Protein AF-A0A5W1Z7D3-F1 (afdb_monomer)

Secondary structure (DSSP, 8-state):
-HHHHHHHHTT-TT-EEEEE-TTT--EEEEEETTTTEEGGGHHHHHHTTS-SSTTHHHH-HHHHHHHHHHHHHHHHHHH-S-HHHHHHHHH-S-GGGHHHHHHHHHHHHHHHHHHHTT-

Organism: Salmonella newport (NCBI:txid108619)

Sequence (119 aa):
MKSMAIGESNLDPHATNDNRDKKTGKIKSTDYGLMMINSTHIPRLVSMGVIRDKNDLLNKPCLNVQIGTWILAKHFQVCGVSWNCLGSYNAGFRADRHETRERYANRIWKIYQQQQGAQ

InterPro domains:
  IPR008258 Transglycosylase SLT domain 1 [PF01464] (4-110)
  IPR023346 Lysozyme-like domain superfamily [SSF53955] (2-114)

pLDDT: mean 96.39, std 6.97, range [43.28, 98.75]

Mean predicted aligned error: 2.86 Å

Foldseek 3Di:
DQLQLCVQAVQQQADKDFDADPPPRDGPWMFGGSNRRIPVCFVVCCVVVLDVGRVCSSVVRVSVVVVLVVVLVVLCVVVNDDQLSCLCSPVNDDPVCSVSSNVSSVSSVVSVVVVVVVD

Structure (mmCIF, N/CA/C/O backbone):
data_AF-A0A5W1Z7D3-F1
#
_entry.id   AF-A0A5W1Z7D3-F1
#
loop_
_atom_site.group_PDB
_atom_site.id
_atom_site.type_symbol
_atom_site.label_atom_id
_atom_site.label_alt_id
_atom_site.label_comp_id
_atom_site.label_asym_id
_atom_site.label_entity_id
_atom_site.label_seq_id
_atom_site.pdbx_PDB_ins_code
_atom_site.Cartn_x
_atom_site.Cartn_y
_atom_site.Cartn_z
_atom_site.occupancy
_atom_site.B_iso_or_equiv
_atom_site.auth_seq_id
_atom_site.auth_comp_id
_atom_site.auth_asym_id
_atom_site.auth_atom_id
_atom_site.pdbx_PDB_model_num
ATOM 1 N N . MET A 1 1 ? -7.124 -5.083 9.789 1.00 89.81 1 MET A N 1
ATOM 2 C CA . MET A 1 1 ? -7.322 -4.013 8.780 1.00 89.81 1 MET A CA 1
ATOM 3 C C . MET A 1 1 ? -7.401 -2.611 9.377 1.00 89.81 1 MET A C 1
ATOM 5 O O . MET A 1 1 ? -6.656 -1.767 8.907 1.00 89.81 1 MET A O 1
ATOM 9 N N . LYS A 1 2 ? -8.219 -2.333 10.410 1.00 95.56 2 LYS A N 1
ATOM 10 C CA . LYS A 1 2 ? -8.322 -0.980 11.008 1.00 95.56 2 LYS A CA 1
ATOM 11 C C . LYS A 1 2 ? -6.968 -0.374 11.421 1.00 95.56 2 LYS A C 1
ATOM 13 O O . LYS A 1 2 ? -6.704 0.780 11.117 1.00 95.56 2 LYS A O 1
ATOM 18 N N . SER A 1 3 ? -6.097 -1.148 12.070 1.00 96.88 3 SER A N 1
ATOM 19 C CA . SER A 1 3 ? -4.736 -0.716 12.432 1.00 96.88 3 SER A CA 1
ATOM 20 C C . SER A 1 3 ? -3.863 -0.365 11.222 1.00 96.88 3 SER A C 1
ATOM 22 O O . SER A 1 3 ? -3.113 0.604 11.278 1.00 96.88 3 SER A O 1
ATOM 24 N N . MET A 1 4 ? -3.992 -1.102 10.114 1.00 97.62 4 MET A N 1
ATOM 25 C CA . MET A 1 4 ? -3.317 -0.767 8.857 1.00 97.62 4 MET A CA 1
ATOM 26 C C . MET A 1 4 ? -3.853 0.535 8.275 1.00 97.62 4 MET A C 1
ATOM 28 O O . MET A 1 4 ? -3.057 1.405 7.971 1.00 97.62 4 MET A O 1
ATOM 32 N N . ALA A 1 5 ? -5.174 0.720 8.206 1.00 97.88 5 ALA A N 1
ATOM 33 C CA . ALA A 1 5 ? -5.760 1.963 7.701 1.00 97.88 5 ALA A CA 1
ATOM 34 C C . ALA A 1 5 ? -5.344 3.192 8.539 1.00 97.88 5 ALA A C 1
ATOM 36 O O . ALA A 1 5 ? -5.034 4.239 7.980 1.00 97.88 5 ALA A O 1
ATOM 37 N N . ILE A 1 6 ? -5.235 3.060 9.871 1.00 97.81 6 ILE A N 1
ATOM 38 C CA . ILE A 1 6 ? -4.617 4.108 10.706 1.00 97.81 6 ILE A CA 1
ATOM 39 C C . ILE A 1 6 ? -3.150 4.328 10.313 1.00 97.81 6 ILE A C 1
ATOM 41 O O . ILE A 1 6 ? -2.723 5.464 10.148 1.00 97.81 6 ILE A O 1
ATOM 45 N N . GLY A 1 7 ? -2.369 3.258 10.157 1.00 97.25 7 GLY A N 1
ATOM 46 C CA . GLY A 1 7 ? -0.953 3.363 9.802 1.00 97.25 7 GLY A CA 1
ATOM 47 C C . GLY A 1 7 ? -0.686 3.917 8.398 1.00 97.25 7 GLY A C 1
ATOM 48 O O . GLY A 1 7 ? 0.385 4.480 8.169 1.00 97.25 7 GLY A O 1
ATOM 49 N N . GLU A 1 8 ? -1.618 3.748 7.468 1.00 97.81 8 GLU A N 1
ATOM 50 C CA . GLU A 1 8 ? -1.508 4.213 6.084 1.00 97.81 8 GLU A CA 1
ATOM 51 C C . GLU A 1 8 ? -1.975 5.663 5.919 1.00 97.81 8 GLU A C 1
ATOM 53 O O . GLU A 1 8 ? -1.271 6.465 5.315 1.00 97.81 8 GLU A O 1
ATOM 58 N N . SER A 1 9 ? -3.132 6.018 6.481 1.00 98.06 9 SER A N 1
ATOM 59 C CA . SER A 1 9 ? -3.807 7.294 6.191 1.00 98.06 9 SER A CA 1
ATOM 60 C C . SER A 1 9 ? -4.344 8.016 7.426 1.00 98.06 9 SER A C 1
ATOM 62 O O . SER A 1 9 ? -4.995 9.046 7.295 1.00 98.06 9 SER A O 1
ATOM 64 N N . ASN A 1 10 ? -4.145 7.475 8.632 1.00 97.44 10 ASN A N 1
ATOM 65 C CA . ASN A 1 10 ? -4.840 7.928 9.841 1.00 97.44 10 ASN A CA 1
ATOM 66 C C . ASN A 1 10 ? -6.380 7.938 9.687 1.00 97.44 10 ASN A C 1
ATOM 68 O O . ASN A 1 10 ? -7.065 8.779 10.260 1.00 97.44 10 ASN A O 1
ATOM 72 N N . LEU A 1 11 ? -6.918 6.979 8.919 1.00 97.56 11 LEU A N 1
ATOM 73 C CA . LEU A 1 11 ? -8.339 6.870 8.552 1.00 97.56 11 LEU A CA 1
ATOM 74 C C . LEU A 1 11 ? -8.883 8.024 7.694 1.00 97.56 11 LEU A C 1
ATOM 76 O O . LEU A 1 11 ? -10.099 8.195 7.629 1.00 97.56 11 LEU A O 1
ATOM 80 N N . ASP A 1 12 ? -8.023 8.769 7.002 1.00 98.44 12 ASP A N 1
ATOM 81 C CA . ASP A 1 12 ? -8.455 9.756 6.015 1.00 98.44 12 ASP A CA 1
ATOM 82 C C . ASP A 1 12 ? -8.782 9.074 4.666 1.00 98.44 12 ASP A C 1
ATOM 84 O O . ASP A 1 12 ? -7.881 8.570 3.983 1.00 98.44 12 ASP A O 1
ATOM 88 N N . PRO A 1 13 ? -10.061 9.033 4.237 1.00 98.00 13 PRO A N 1
ATOM 89 C CA . PRO A 1 13 ? -10.442 8.422 2.968 1.00 98.00 13 PRO A CA 1
ATOM 90 C C . PRO A 1 13 ? -9.988 9.222 1.742 1.00 98.00 13 PRO A C 1
ATOM 92 O O . PRO A 1 13 ? -9.986 8.674 0.638 1.00 98.00 13 PRO A O 1
ATOM 95 N N . HIS A 1 14 ? -9.583 10.479 1.920 1.00 98.12 14 HIS A N 1
ATOM 96 C CA . HIS A 1 14 ? -9.124 11.363 0.854 1.00 98.12 14 HIS A CA 1
ATOM 97 C C . HIS A 1 14 ? -7.599 11.528 0.825 1.00 98.12 1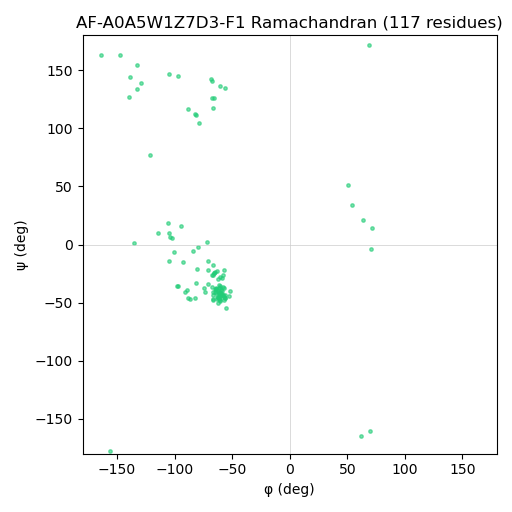4 HIS A C 1
ATOM 99 O O . HIS A 1 14 ? -7.090 12.294 0.007 1.00 98.12 14 HIS A O 1
ATOM 105 N N . ALA A 1 15 ? -6.868 10.776 1.657 1.00 98.44 15 ALA A N 1
ATOM 106 C CA . ALA A 1 15 ? -5.413 10.803 1.689 1.00 98.44 15 ALA A CA 1
ATOM 107 C C . ALA A 1 15 ? -4.810 10.481 0.314 1.00 98.44 15 ALA A C 1
ATOM 109 O O . ALA A 1 15 ? -5.203 9.523 -0.359 1.00 98.44 15 ALA A O 1
ATOM 110 N N . THR A 1 16 ? -3.813 11.266 -0.089 1.00 98.38 16 THR A N 1
ATOM 111 C CA . THR A 1 16 ? -3.024 11.009 -1.296 1.00 98.38 16 THR A CA 1
ATOM 112 C C . THR A 1 16 ? -1.550 11.272 -1.050 1.00 98.38 16 THR A C 1
ATOM 114 O O . THR A 1 16 ? -1.210 12.228 -0.354 1.00 98.38 16 THR A O 1
ATOM 117 N N . ASN A 1 17 ? -0.674 10.474 -1.658 1.00 98.06 17 ASN A N 1
ATOM 118 C CA . ASN A 1 17 ? 0.774 10.672 -1.570 1.00 98.06 17 ASN A CA 1
ATOM 119 C C . ASN A 1 17 ? 1.455 10.422 -2.919 1.00 98.06 17 ASN A C 1
ATOM 121 O O . ASN A 1 17 ? 1.303 9.351 -3.503 1.00 98.06 17 ASN A O 1
ATOM 125 N N . ASP A 1 18 ? 2.243 11.385 -3.396 1.00 98.12 18 ASP A N 1
ATOM 126 C CA . ASP A 1 18 ? 3.021 11.242 -4.626 1.00 98.12 18 ASP A CA 1
ATOM 127 C C . ASP A 1 18 ? 4.392 10.623 -4.348 1.00 98.12 18 ASP A C 1
ATOM 129 O O . ASP A 1 18 ? 5.277 11.237 -3.748 1.00 98.12 18 ASP A O 1
ATOM 133 N N . ASN A 1 19 ? 4.626 9.439 -4.901 1.00 96.12 19 ASN A N 1
ATOM 134 C CA . ASN A 1 19 ? 5.934 8.803 -4.895 1.00 96.12 19 ASN A CA 1
ATOM 135 C C . ASN A 1 19 ? 6.786 9.363 -6.033 1.00 96.12 19 ASN A C 1
ATOM 137 O O . ASN A 1 19 ? 6.513 9.119 -7.213 1.00 96.12 19 ASN A O 1
ATOM 141 N N . ARG A 1 20 ? 7.845 10.097 -5.686 1.00 97.12 20 ARG A N 1
ATOM 142 C CA . ARG A 1 20 ? 8.715 10.791 -6.645 1.00 97.12 20 ARG A CA 1
ATOM 143 C C . ARG A 1 20 ? 10.048 10.082 -6.839 1.00 97.12 20 ARG A C 1
ATOM 145 O O . ARG A 1 20 ? 10.601 9.467 -5.927 1.00 97.12 20 ARG A O 1
ATOM 152 N N . ASP A 1 21 ? 10.575 10.172 -8.051 1.00 95.69 21 ASP A N 1
ATOM 153 C CA . ASP A 1 21 ? 11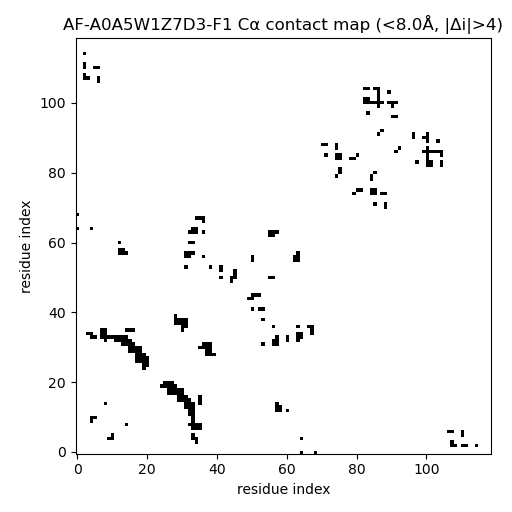.932 9.746 -8.353 1.00 95.69 21 ASP A CA 1
ATOM 154 C C . ASP A 1 21 ? 12.942 10.661 -7.648 1.00 95.69 21 ASP A C 1
ATOM 156 O O . ASP A 1 21 ? 12.905 11.878 -7.814 1.00 95.69 21 ASP A O 1
ATOM 160 N N . LYS A 1 22 ? 13.868 10.082 -6.877 1.00 92.94 22 LYS A N 1
ATOM 161 C CA . LYS A 1 22 ? 14.812 10.863 -6.060 1.00 92.94 22 LYS A CA 1
ATOM 162 C C . LYS A 1 22 ? 15.793 11.703 -6.882 1.00 92.94 22 LYS A C 1
ATOM 164 O O . LYS A 1 22 ? 16.322 12.670 -6.353 1.00 92.94 22 LYS A O 1
ATOM 169 N N . LYS A 1 23 ? 16.075 11.320 -8.133 1.00 95.00 23 LYS A N 1
ATOM 170 C CA . LYS A 1 23 ? 17.049 12.018 -8.985 1.00 95.00 23 LYS A CA 1
ATOM 171 C C . LYS A 1 23 ? 16.388 13.113 -9.811 1.00 95.00 23 LYS A C 1
ATOM 173 O O . LYS A 1 23 ? 16.959 14.179 -9.985 1.00 95.00 23 LYS A O 1
ATOM 178 N N . THR A 1 24 ? 15.199 12.834 -10.338 1.00 96.19 24 THR A N 1
ATOM 179 C CA . THR A 1 24 ? 14.518 13.714 -11.300 1.00 96.19 24 THR A CA 1
ATOM 180 C C . THR A 1 24 ? 13.352 14.502 -10.705 1.00 96.19 24 THR A C 1
ATOM 182 O O . THR A 1 24 ? 12.843 15.404 -11.360 1.00 96.19 24 THR A O 1
ATOM 185 N N . GLY A 1 25 ? 12.871 14.148 -9.507 1.00 95.19 25 GLY A N 1
ATOM 186 C CA . GLY A 1 25 ? 11.706 14.768 -8.860 1.00 95.19 25 GLY A CA 1
ATOM 187 C C . GLY A 1 25 ? 10.354 14.439 -9.510 1.00 95.19 25 GLY A C 1
ATOM 188 O O . GLY A 1 25 ? 9.300 14.834 -8.997 1.00 95.19 25 GLY A O 1
ATOM 189 N N . LYS A 1 26 ? 10.360 13.695 -10.624 1.00 96.88 26 LYS A N 1
ATOM 190 C CA . LYS A 1 26 ? 9.154 13.311 -11.364 1.00 96.88 26 LYS A CA 1
ATOM 191 C C . LYS A 1 26 ? 8.305 12.341 -10.549 1.00 96.88 26 LYS A C 1
ATOM 193 O O . LYS A 1 26 ? 8.832 11.434 -9.905 1.00 96.88 26 LYS A O 1
ATOM 198 N N . ILE A 1 27 ? 6.987 12.515 -10.608 1.00 97.00 27 ILE A N 1
ATOM 199 C CA . ILE A 1 27 ? 6.033 11.581 -10.001 1.00 97.00 27 ILE A CA 1
ATOM 200 C C . ILE A 1 27 ? 6.130 10.246 -10.743 1.00 97.00 27 ILE A C 1
ATOM 202 O O . ILE A 1 27 ? 6.016 10.200 -11.966 1.00 97.00 27 ILE A O 1
ATOM 206 N N . LYS A 1 28 ? 6.354 9.163 -9.998 1.00 97.19 28 LYS A N 1
ATOM 207 C CA . LYS A 1 28 ? 6.389 7.787 -10.514 1.00 97.19 28 LYS A CA 1
ATOM 208 C C . LYS A 1 28 ? 5.064 7.064 -10.313 1.00 97.19 28 LYS A C 1
ATOM 210 O O . LYS A 1 28 ? 4.689 6.229 -11.127 1.00 97.19 28 LYS A O 1
ATOM 215 N N . SER A 1 29 ? 4.400 7.342 -9.198 1.00 97.75 29 SER A N 1
ATOM 216 C CA . SER A 1 29 ? 3.110 6.763 -8.826 1.00 97.75 29 SER A CA 1
ATOM 217 C C . SER A 1 29 ? 2.488 7.598 -7.715 1.00 97.75 29 SER A C 1
ATOM 219 O O . SER A 1 29 ? 3.213 8.323 -7.036 1.00 97.75 29 SER A O 1
ATOM 221 N N . THR A 1 30 ? 1.191 7.443 -7.491 1.00 98.56 30 THR A N 1
ATOM 222 C CA . THR A 1 30 ? 0.466 8.118 -6.409 1.00 98.56 30 THR A CA 1
ATOM 223 C C . THR A 1 30 ? -0.335 7.083 -5.627 1.00 98.56 30 THR A C 1
ATOM 225 O O . THR A 1 30 ? -0.905 6.173 -6.227 1.00 98.56 30 THR A O 1
ATOM 228 N N . ASP A 1 31 ? -0.360 7.204 -4.308 1.00 98.56 31 ASP A N 1
ATOM 229 C CA . ASP A 1 31 ? -1.131 6.351 -3.403 1.00 98.56 31 ASP A CA 1
ATOM 230 C C . ASP A 1 31 ? -2.462 7.024 -3.046 1.00 98.56 31 ASP A C 1
ATOM 232 O O . ASP A 1 31 ? -2.502 8.250 -2.931 1.00 98.56 31 ASP A O 1
ATOM 236 N N . TYR A 1 32 ? -3.536 6.241 -2.876 1.00 98.75 32 TYR A N 1
ATOM 237 C CA . TYR A 1 32 ? -4.895 6.767 -2.688 1.00 98.75 32 TYR A CA 1
ATOM 238 C C . TYR A 1 32 ? -5.664 6.121 -1.525 1.00 98.75 32 TYR A C 1
ATOM 240 O O . TYR A 1 32 ? -5.785 4.893 -1.435 1.00 98.75 32 TYR A O 1
ATOM 248 N N . GLY A 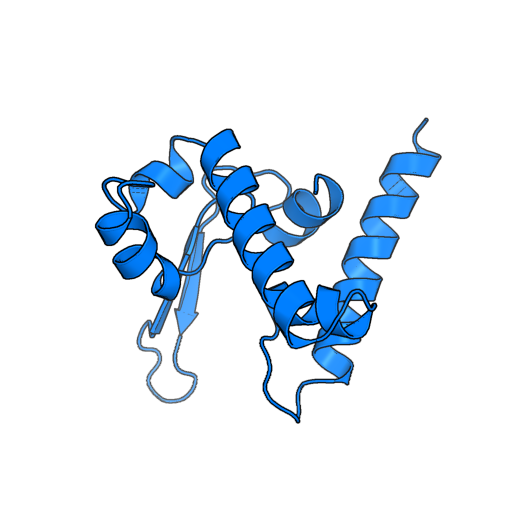1 33 ? -6.293 6.975 -0.719 1.00 98.56 33 GLY A N 1
ATOM 249 C CA . GLY A 1 33 ? -7.334 6.667 0.257 1.00 98.56 33 GLY A CA 1
ATOM 250 C C . GLY A 1 33 ? -6.871 5.874 1.476 1.00 98.56 33 GLY A C 1
ATOM 251 O O . GLY A 1 33 ? -5.684 5.798 1.786 1.00 98.56 33 GLY A O 1
ATOM 252 N N . LEU A 1 34 ? -7.836 5.249 2.159 1.00 98.56 34 LEU A N 1
ATOM 253 C CA . LEU A 1 34 ? -7.651 4.649 3.488 1.00 98.56 34 LEU A CA 1
ATOM 254 C C . LEU A 1 34 ? -6.461 3.689 3.598 1.00 98.56 34 LEU A C 1
ATOM 256 O O . LEU A 1 34 ? -5.769 3.668 4.615 1.00 98.56 34 LEU A O 1
ATOM 260 N N . MET A 1 35 ? -6.254 2.876 2.567 1.00 98.56 35 MET A N 1
ATOM 261 C CA . MET A 1 35 ? -5.221 1.846 2.505 1.00 98.56 35 MET A CA 1
ATOM 262 C C . MET A 1 35 ? -4.037 2.236 1.616 1.00 98.56 35 MET A C 1
ATOM 264 O O . MET A 1 35 ? -3.214 1.369 1.318 1.00 98.56 35 MET A O 1
ATOM 268 N N . MET A 1 36 ? -3.967 3.500 1.177 1.00 98.62 36 MET A N 1
ATOM 269 C CA . MET A 1 36 ? -2.888 4.045 0.346 1.00 98.62 36 MET A CA 1
ATOM 270 C C . MET A 1 36 ? -2.597 3.171 -0.882 1.00 98.62 36 MET A C 1
ATOM 272 O O . MET A 1 36 ? -1.467 2.773 -1.155 1.00 98.62 36 MET A O 1
ATOM 276 N N . ILE A 1 37 ? -3.651 2.842 -1.635 1.00 98.69 37 ILE A N 1
ATOM 277 C CA . ILE A 1 37 ? -3.552 1.970 -2.809 1.00 98.69 37 ILE A CA 1
ATOM 278 C C . ILE A 1 37 ? -2.743 2.673 -3.896 1.00 98.69 37 ILE A C 1
ATOM 280 O O . ILE A 1 37 ? -3.162 3.705 -4.422 1.00 98.69 37 ILE A O 1
ATOM 284 N N . ASN A 1 38 ? -1.600 2.095 -4.255 1.00 98.56 38 ASN A N 1
ATOM 285 C CA . ASN A 1 38 ? -0.707 2.668 -5.251 1.00 98.56 38 ASN A CA 1
ATOM 286 C C . ASN A 1 38 ? -1.307 2.629 -6.669 1.00 98.56 38 ASN A C 1
ATOM 288 O O . ASN A 1 38 ? -1.911 1.636 -7.092 1.00 98.56 38 ASN A O 1
ATOM 292 N N . SER A 1 39 ? -1.061 3.686 -7.447 1.00 98.44 39 SER A N 1
ATOM 293 C CA . SER A 1 39 ? -1.567 3.855 -8.812 1.00 98.44 39 SER A CA 1
ATOM 294 C C . SER A 1 39 ? -1.178 2.729 -9.772 1.00 98.44 39 SER A C 1
ATOM 296 O O . SER A 1 39 ? -1.862 2.513 -10.770 1.00 98.44 39 SER A O 1
ATOM 298 N N . THR A 1 40 ? -0.113 1.979 -9.481 1.00 97.62 40 THR A N 1
ATOM 299 C CA . THR A 1 40 ? 0.309 0.816 -10.281 1.00 97.62 40 THR A CA 1
ATOM 300 C C . THR A 1 40 ? -0.716 -0.321 -10.298 1.00 97.62 40 THR A C 1
ATOM 302 O O . THR A 1 40 ? -0.737 -1.100 -11.250 1.00 97.62 40 THR A O 1
ATOM 305 N N . HIS A 1 41 ? -1.614 -0.403 -9.310 1.00 98.12 41 HIS A N 1
ATOM 306 C CA . HIS A 1 41 ? -2.692 -1.398 -9.295 1.00 98.12 41 HIS A CA 1
ATOM 307 C C . HIS A 1 41 ? -3.893 -1.004 -10.166 1.00 98.12 41 HIS A C 1
ATOM 309 O O . HIS A 1 41 ? -4.653 -1.881 -10.584 1.00 98.12 41 HIS A O 1
ATOM 315 N N . ILE A 1 42 ? -4.064 0.288 -10.471 1.00 98.38 42 ILE A N 1
ATOM 316 C CA . ILE A 1 42 ? -5.263 0.827 -11.132 1.00 98.38 42 ILE A CA 1
ATOM 317 C C . ILE A 1 42 ? -5.551 0.151 -12.479 1.00 98.38 42 ILE A C 1
ATOM 319 O O . ILE A 1 42 ? -6.684 -0.294 -12.655 1.00 98.38 42 ILE A O 1
ATOM 323 N N . PRO A 1 43 ? -4.585 -0.026 -13.406 1.00 98.50 43 PRO A N 1
ATOM 324 C CA . PRO A 1 43 ? -4.878 -0.657 -14.696 1.00 98.50 43 PRO A CA 1
ATOM 325 C C . PRO A 1 43 ? -5.460 -2.071 -14.550 1.00 98.50 43 PRO A C 1
ATOM 327 O O . PRO A 1 43 ? -6.369 -2.474 -15.282 1.00 98.50 43 PRO A O 1
ATOM 330 N N . ARG A 1 44 ? -4.983 -2.833 -13.556 1.00 98.25 44 ARG A N 1
ATOM 331 C CA . ARG A 1 44 ? -5.504 -4.177 -13.291 1.00 98.25 44 ARG A CA 1
ATOM 332 C C . ARG A 1 44 ? -6.887 -4.131 -12.643 1.00 98.25 44 ARG A C 1
ATOM 334 O O . ARG A 1 44 ? -7.750 -4.913 -13.021 1.00 98.25 44 ARG A O 1
ATOM 341 N N . LEU A 1 45 ? -7.108 -3.220 -11.700 1.00 98.50 45 LEU A N 1
ATOM 342 C CA . LEU A 1 45 ? -8.405 -3.060 -11.039 1.00 98.50 45 LEU A CA 1
ATOM 343 C C . LEU A 1 45 ? -9.499 -2.614 -12.022 1.00 98.50 45 LEU A C 1
ATOM 345 O O . LEU A 1 45 ? -10.615 -3.123 -11.951 1.00 98.50 45 LEU A O 1
ATOM 349 N N . VAL A 1 46 ? -9.160 -1.736 -12.972 1.00 98.62 46 VAL A N 1
ATOM 350 C CA . VAL A 1 46 ? -10.059 -1.312 -14.058 1.00 98.62 46 VAL A CA 1
ATOM 351 C C . VAL A 1 46 ? -10.362 -2.466 -15.008 1.00 98.62 46 VAL A C 1
ATOM 353 O O . VAL A 1 46 ? -11.526 -2.733 -15.286 1.00 98.62 46 VAL A O 1
ATOM 356 N N . SER A 1 47 ? -9.347 -3.208 -15.463 1.00 98.44 47 SER A N 1
ATOM 357 C CA . SER A 1 47 ? -9.579 -4.356 -16.361 1.00 98.44 47 SER A CA 1
ATOM 358 C C . SER A 1 47 ? -10.375 -5.493 -15.712 1.00 98.44 47 SER A C 1
ATOM 360 O O . SER A 1 47 ? -11.024 -6.258 -16.416 1.00 98.44 47 SER A O 1
ATOM 362 N N . MET A 1 48 ? -10.365 -5.595 -14.381 1.00 98.12 48 MET A N 1
ATOM 363 C CA . MET A 1 48 ? -11.216 -6.518 -13.623 1.00 98.12 48 MET A CA 1
ATOM 364 C C . MET A 1 48 ? -12.630 -5.973 -13.348 1.00 98.12 48 MET A C 1
ATOM 366 O O . MET A 1 48 ? -13.441 -6.692 -12.772 1.00 98.12 48 MET A O 1
ATOM 370 N N . GLY A 1 49 ? -12.926 -4.716 -13.693 1.00 98.19 49 GLY A N 1
ATOM 371 C CA . GLY A 1 49 ? -14.208 -4.069 -13.394 1.00 98.19 49 GLY A CA 1
ATOM 372 C C . GLY A 1 49 ? -14.423 -3.727 -11.913 1.00 98.19 49 GLY A C 1
ATOM 373 O O . GLY A 1 49 ? -15.544 -3.426 -11.515 1.00 98.19 49 GLY A O 1
ATOM 374 N N . VAL A 1 50 ? -13.370 -3.767 -11.086 1.00 98.50 50 VAL A N 1
ATOM 375 C CA . VAL A 1 50 ? -13.455 -3.484 -9.640 1.00 98.50 50 VAL A CA 1
ATOM 376 C C . VAL A 1 50 ? -13.615 -1.985 -9.379 1.00 98.50 50 VAL A C 1
ATOM 378 O O . VAL A 1 50 ? -14.342 -1.585 -8.472 1.00 98.50 50 VAL A O 1
ATOM 381 N N . ILE A 1 51 ? -12.947 -1.152 -10.179 1.00 98.56 51 ILE A N 1
ATOM 382 C CA . ILE A 1 51 ? -13.060 0.313 -10.150 1.00 98.56 51 ILE A CA 1
ATOM 383 C C . ILE A 1 51 ? -13.232 0.844 -11.571 1.00 98.56 51 ILE A C 1
ATOM 385 O O . ILE A 1 51 ? -12.764 0.221 -12.522 1.00 98.56 51 ILE A O 1
ATOM 389 N N . ARG A 1 52 ? -13.849 2.019 -11.716 1.00 98.50 52 ARG A N 1
ATOM 390 C CA . ARG A 1 52 ? -13.904 2.726 -13.009 1.00 98.50 52 ARG A CA 1
ATOM 391 C C . ARG A 1 52 ? -12.636 3.531 -13.272 1.00 98.50 52 ARG A C 1
ATOM 393 O O . ARG A 1 52 ? -12.070 3.468 -14.356 1.00 98.50 52 ARG A O 1
ATOM 400 N N . ASP A 1 53 ? -12.184 4.263 -12.260 1.00 98.25 53 ASP A N 1
ATOM 401 C CA . ASP A 1 53 ? -10.967 5.069 -12.281 1.00 98.25 53 ASP A CA 1
ATOM 402 C C . ASP A 1 53 ? -10.437 5.276 -10.849 1.00 98.25 53 ASP A C 1
ATOM 404 O O . ASP A 1 53 ? -10.985 4.746 -9.878 1.00 98.25 53 ASP A O 1
ATOM 408 N N . LYS A 1 54 ? -9.351 6.045 -10.706 1.00 97.81 54 LYS A N 1
ATOM 409 C CA . LYS A 1 54 ? -8.696 6.308 -9.415 1.00 97.81 54 LYS A CA 1
ATOM 410 C C . LYS A 1 54 ? -9.607 6.960 -8.367 1.00 97.81 54 LYS A C 1
ATOM 412 O O . LYS A 1 54 ? -9.393 6.747 -7.181 1.00 97.81 54 LYS A O 1
ATOM 417 N N . ASN A 1 55 ? -10.610 7.738 -8.773 1.00 98.44 55 ASN A N 1
ATOM 418 C CA . ASN A 1 55 ? -11.495 8.454 -7.856 1.00 98.44 55 ASN A CA 1
ATOM 419 C C . ASN A 1 55 ? -12.376 7.492 -7.060 1.00 98.44 55 ASN A C 1
ATOM 421 O O . ASN A 1 55 ? -12.745 7.803 -5.932 1.00 98.44 55 ASN A O 1
ATOM 425 N N . ASP A 1 56 ? -12.668 6.299 -7.588 1.00 98.62 56 ASP A N 1
ATOM 426 C CA . ASP A 1 56 ? -13.357 5.262 -6.816 1.00 98.62 56 ASP A CA 1
ATOM 427 C C . ASP A 1 56 ? -12.543 4.858 -5.567 1.00 98.62 56 ASP A C 1
ATOM 429 O O . ASP A 1 56 ? -13.137 4.505 -4.553 1.00 98.62 56 ASP A O 1
ATOM 433 N N . LEU A 1 57 ? -11.207 4.983 -5.583 1.00 98.62 57 LEU A N 1
ATOM 434 C CA . LEU A 1 57 ? -10.358 4.722 -4.411 1.00 98.62 57 LEU A CA 1
ATOM 435 C C . LEU A 1 57 ? -10.502 5.789 -3.313 1.00 98.62 57 LEU A C 1
ATOM 437 O O . LEU A 1 57 ? -10.193 5.490 -2.163 1.00 98.62 57 LEU A O 1
ATOM 441 N N . LEU A 1 58 ? -10.964 6.995 -3.652 1.00 98.62 58 LEU A N 1
ATOM 442 C CA . LEU A 1 58 ? -11.177 8.108 -2.716 1.00 98.62 58 LEU A CA 1
ATOM 443 C C . LEU A 1 58 ? -12.647 8.215 -2.285 1.00 98.62 58 LEU A C 1
ATOM 445 O O . LEU A 1 58 ? -12.950 8.527 -1.139 1.00 98.62 58 LEU A O 1
ATOM 449 N N . ASN A 1 59 ? -13.570 7.922 -3.201 1.00 98.44 59 ASN A N 1
ATOM 450 C CA . ASN A 1 59 ? -15.005 8.112 -2.994 1.00 98.44 59 ASN A CA 1
ATOM 451 C C . ASN A 1 59 ? -15.708 6.862 -2.444 1.00 98.44 59 ASN A C 1
ATOM 453 O O . ASN A 1 59 ? -16.844 6.948 -1.983 1.00 98.44 59 ASN A O 1
ATOM 457 N N . LYS A 1 60 ? -15.064 5.687 -2.499 1.00 98.50 60 LYS A N 1
ATOM 458 C CA . LYS A 1 60 ? -15.617 4.415 -2.005 1.00 98.50 60 LYS A CA 1
ATOM 459 C C . LYS A 1 60 ? -14.687 3.820 -0.934 1.00 98.50 60 LYS A C 1
ATOM 461 O O . LYS A 1 60 ? -13.963 2.863 -1.211 1.00 98.50 60 LYS A O 1
ATOM 466 N N . PRO A 1 61 ? -14.697 4.340 0.307 1.00 97.25 61 PRO A N 1
ATOM 467 C CA . PRO A 1 61 ? -13.750 3.937 1.353 1.00 97.25 61 PRO A CA 1
ATOM 468 C C . PRO A 1 61 ? -13.802 2.438 1.687 1.00 97.25 61 PRO A C 1
ATOM 470 O O . PRO A 1 61 ? -12.760 1.802 1.830 1.00 97.25 61 PRO A O 1
ATOM 473 N N . CYS A 1 62 ? -14.993 1.833 1.737 1.00 98.12 62 CYS A N 1
ATOM 474 C CA . CYS A 1 62 ? -15.123 0.389 1.961 1.00 98.12 62 CYS A CA 1
ATOM 475 C C . CYS A 1 62 ? -14.455 -0.428 0.847 1.00 98.12 62 CYS A C 1
ATOM 477 O O . CYS A 1 62 ? -13.773 -1.413 1.127 1.00 98.12 62 CYS A O 1
ATOM 479 N N . LEU A 1 63 ? -14.606 0.006 -0.408 1.00 98.56 63 LEU A N 1
ATOM 480 C CA . LEU A 1 63 ? -13.962 -0.631 -1.553 1.00 98.56 63 LEU A CA 1
ATOM 481 C C . LEU A 1 63 ? -12.438 -0.469 -1.489 1.00 98.56 63 LEU A C 1
ATOM 483 O O . LEU A 1 63 ? -11.718 -1.433 -1.726 1.00 98.56 63 LEU A O 1
ATOM 487 N N . ASN A 1 64 ? -11.942 0.710 -1.103 1.00 98.69 64 ASN A N 1
ATOM 488 C CA . ASN A 1 64 ? -10.513 0.945 -0.885 1.00 98.69 64 ASN A CA 1
ATOM 489 C C . ASN A 1 64 ? -9.932 -0.042 0.148 1.00 98.69 64 ASN A C 1
ATOM 491 O O . ASN A 1 64 ? -8.915 -0.688 -0.114 1.00 98.69 64 ASN A O 1
ATOM 495 N N . VAL A 1 65 ? -10.632 -0.246 1.273 1.00 98.62 65 VAL A N 1
ATOM 496 C CA . VAL A 1 65 ? -10.236 -1.230 2.294 1.00 98.62 65 VAL A CA 1
ATOM 4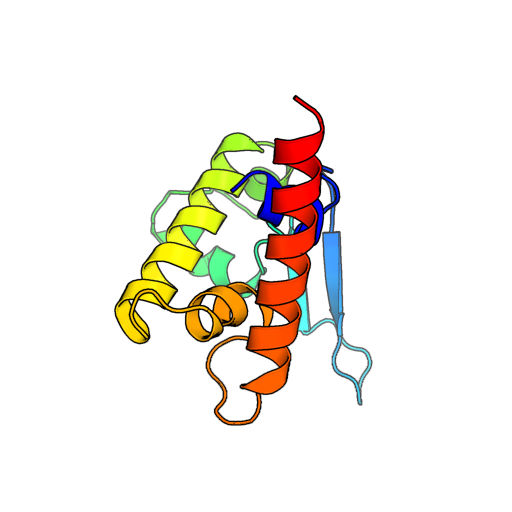97 C C . VAL A 1 65 ? -10.227 -2.654 1.739 1.00 98.62 65 VAL A C 1
ATOM 499 O O . VAL A 1 65 ? -9.247 -3.370 1.936 1.00 98.62 65 VAL A O 1
ATOM 502 N N . GLN A 1 66 ? -11.269 -3.057 1.006 1.00 98.62 66 GLN A N 1
ATOM 503 C CA . GLN A 1 66 ? -11.350 -4.387 0.390 1.00 98.62 66 GLN A CA 1
ATOM 504 C C . GLN A 1 66 ? -10.221 -4.630 -0.622 1.00 98.62 66 GLN A C 1
ATOM 506 O O . GLN A 1 66 ? -9.617 -5.702 -0.617 1.00 98.62 66 GLN A O 1
ATOM 511 N N . ILE A 1 67 ? -9.887 -3.632 -1.446 1.00 98.69 67 ILE A N 1
ATOM 512 C CA . ILE A 1 67 ? -8.766 -3.701 -2.393 1.00 98.69 67 ILE A CA 1
ATOM 513 C C . ILE A 1 67 ? -7.440 -3.852 -1.640 1.00 98.69 67 ILE A C 1
ATOM 515 O O . ILE A 1 67 ? -6.638 -4.716 -1.997 1.00 98.69 67 ILE A O 1
ATOM 519 N N . GLY A 1 68 ? -7.218 -3.076 -0.575 1.00 98.56 68 GLY A N 1
ATOM 520 C CA . GLY A 1 68 ? -6.022 -3.202 0.264 1.00 98.56 68 GLY A CA 1
ATOM 521 C C . GLY A 1 68 ? -5.902 -4.588 0.901 1.00 98.56 68 GLY A C 1
ATOM 522 O O . GLY A 1 68 ? -4.841 -5.210 0.855 1.00 98.56 68 GLY A O 1
ATOM 523 N N . THR A 1 69 ? -7.006 -5.133 1.421 1.00 98.38 69 THR A N 1
ATOM 524 C CA . THR A 1 69 ? -7.054 -6.511 1.934 1.00 98.38 69 THR A CA 1
ATOM 525 C C . THR A 1 69 ? -6.736 -7.537 0.848 1.00 98.38 69 THR A C 1
ATOM 527 O O . THR A 1 69 ? -5.968 -8.464 1.095 1.00 98.38 69 THR A O 1
ATOM 530 N N . TRP A 1 70 ? -7.277 -7.371 -0.360 1.00 98.38 70 TRP A N 1
ATOM 531 C CA . TRP A 1 70 ? -7.007 -8.263 -1.486 1.00 98.38 70 TRP A CA 1
ATOM 532 C C . TRP A 1 70 ? -5.532 -8.232 -1.919 1.00 98.38 70 TRP A C 1
ATOM 534 O O . TRP A 1 70 ? -4.940 -9.289 -2.142 1.00 98.38 70 TRP A O 1
ATOM 544 N N . ILE A 1 71 ? -4.905 -7.051 -1.976 1.00 98.44 71 ILE A N 1
ATOM 545 C CA . ILE A 1 71 ? -3.466 -6.914 -2.259 1.00 98.44 71 ILE A CA 1
ATOM 546 C C . ILE A 1 71 ? -2.642 -7.638 -1.189 1.00 98.44 71 ILE A C 1
ATOM 548 O O . ILE A 1 71 ? -1.771 -8.440 -1.527 1.00 98.44 71 ILE A O 1
ATOM 552 N N . LEU A 1 72 ? -2.944 -7.419 0.094 1.00 98.31 72 LEU A N 1
ATOM 553 C CA . LEU A 1 72 ? -2.249 -8.096 1.189 1.00 98.31 72 LEU A CA 1
ATOM 554 C C . LEU A 1 72 ? -2.414 -9.623 1.118 1.00 98.31 72 LEU A C 1
ATOM 556 O O . LEU A 1 72 ? -1.440 -10.355 1.282 1.00 98.31 72 LEU A O 1
ATOM 560 N N . ALA A 1 73 ? -3.619 -10.115 0.825 1.00 98.31 73 ALA A N 1
ATOM 561 C CA . ALA A 1 73 ? -3.870 -11.545 0.662 1.00 98.31 73 ALA A CA 1
ATOM 562 C C . ALA A 1 73 ? -3.017 -12.144 -0.466 1.00 98.31 73 ALA A C 1
ATOM 564 O O . ALA A 1 73 ? -2.407 -13.198 -0.287 1.00 98.31 73 ALA A O 1
ATOM 565 N N . LYS A 1 74 ? -2.889 -11.440 -1.598 1.00 98.06 74 LYS A N 1
ATOM 566 C CA . LYS A 1 74 ? -1.974 -11.843 -2.673 1.00 98.06 74 LYS A CA 1
ATOM 567 C C . LYS A 1 74 ? -0.520 -11.885 -2.222 1.00 98.06 74 LYS A C 1
ATOM 569 O O . LYS A 1 74 ? 0.223 -12.747 -2.676 1.00 98.06 74 LYS A O 1
ATOM 574 N N . HIS A 1 75 ? -0.099 -10.978 -1.346 1.00 98.19 75 HIS A N 1
ATOM 575 C CA . HIS A 1 75 ? 1.259 -11.024 -0.818 1.00 98.19 75 HIS A CA 1
ATOM 576 C C . HIS A 1 75 ? 1.477 -12.267 0.050 1.00 98.19 75 HIS A C 1
ATOM 578 O O . HIS A 1 75 ? 2.473 -12.968 -0.127 1.00 98.19 75 HIS A O 1
ATOM 584 N N . PHE A 1 76 ? 0.513 -12.605 0.911 1.00 98.44 76 PHE A N 1
ATOM 585 C CA . PHE A 1 76 ? 0.560 -13.834 1.708 1.00 98.44 76 PHE A CA 1
ATOM 586 C C . PHE A 1 76 ? 0.554 -15.109 0.862 1.00 98.44 76 PHE A C 1
ATOM 588 O O . PHE A 1 76 ? 1.168 -16.092 1.261 1.00 98.44 76 PHE A O 1
ATOM 595 N N . GLN A 1 77 ? -0.055 -15.103 -0.325 1.00 98.19 77 GLN A N 1
ATOM 596 C CA . GLN A 1 77 ? 0.063 -16.227 -1.262 1.00 98.19 77 GLN A CA 1
ATOM 597 C C . GLN A 1 77 ? 1.490 -16.411 -1.803 1.00 98.19 77 GLN A C 1
ATOM 599 O O . GLN A 1 77 ? 1.847 -17.516 -2.194 1.00 98.19 77 GLN A O 1
ATOM 604 N N . VAL A 1 78 ? 2.306 -15.352 -1.821 1.00 97.62 78 VAL A N 1
ATOM 605 C CA . VAL A 1 78 ? 3.692 -15.395 -2.312 1.00 97.62 78 VAL A CA 1
ATOM 606 C C . VAL A 1 78 ? 4.678 -15.773 -1.205 1.00 97.62 78 VAL A C 1
ATOM 608 O O . VAL A 1 78 ? 5.549 -16.603 -1.437 1.00 97.62 78 VAL A O 1
ATOM 611 N N . CYS A 1 79 ? 4.573 -15.164 -0.016 1.00 96.88 79 CYS A N 1
ATOM 612 C CA . CYS A 1 79 ? 5.544 -15.354 1.077 1.00 96.88 79 CYS A CA 1
ATOM 613 C C . CYS A 1 79 ? 5.007 -16.048 2.335 1.00 96.88 79 CYS A C 1
ATOM 615 O O . CYS A 1 79 ? 5.702 -16.086 3.354 1.00 96.88 79 CYS A O 1
ATOM 617 N N . GLY A 1 80 ? 3.793 -16.597 2.283 1.00 97.62 80 GLY A N 1
ATOM 618 C CA . GLY A 1 80 ? 3.123 -17.176 3.444 1.00 97.62 80 GLY A CA 1
ATOM 619 C C . GLY A 1 80 ? 2.708 -16.123 4.474 1.00 97.62 80 GLY A C 1
ATOM 620 O O . GLY A 1 80 ? 3.067 -14.948 4.394 1.00 97.62 80 GLY A O 1
ATOM 621 N N . VAL A 1 81 ? 1.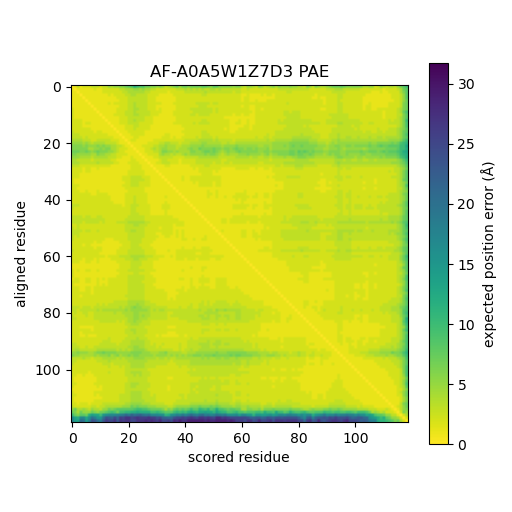941 -16.533 5.481 1.00 97.38 81 VAL A N 1
ATOM 622 C CA . VAL A 1 81 ? 1.554 -15.627 6.569 1.00 97.38 81 VAL A CA 1
ATOM 623 C C . VAL A 1 81 ? 2.722 -15.492 7.539 1.00 97.38 81 VAL A C 1
ATOM 625 O O . VAL A 1 81 ? 3.006 -16.389 8.327 1.00 97.38 81 VAL A O 1
ATOM 628 N N . SER A 1 82 ? 3.415 -14.360 7.475 1.00 97.44 82 SER A N 1
ATOM 629 C CA . SER A 1 82 ? 4.514 -14.038 8.382 1.00 97.44 82 SER A CA 1
ATOM 630 C C . SER A 1 82 ? 4.600 -12.538 8.642 1.00 97.44 82 SER A C 1
ATOM 632 O O . SER A 1 82 ? 4.068 -11.721 7.884 1.00 97.44 82 SER A O 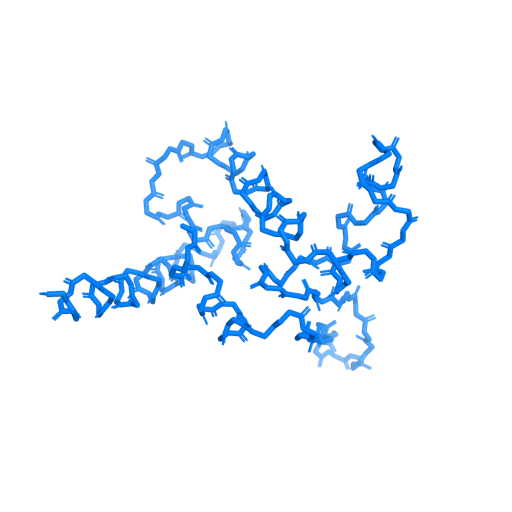1
ATOM 634 N N . TRP A 1 83 ? 5.313 -12.172 9.708 1.00 96.38 83 TRP A N 1
ATOM 635 C CA . TRP A 1 83 ? 5.556 -10.778 10.077 1.00 96.38 83 TRP A CA 1
ATOM 636 C C . TRP A 1 83 ? 6.237 -9.995 8.957 1.00 96.38 83 TRP A C 1
ATOM 638 O O . TRP A 1 83 ? 5.814 -8.904 8.574 1.00 96.38 83 TRP A O 1
ATOM 648 N N . ASN A 1 84 ? 7.263 -10.605 8.366 1.00 97.50 84 ASN A N 1
ATOM 649 C CA . ASN A 1 84 ? 7.977 -10.018 7.249 1.00 97.50 84 ASN A CA 1
ATOM 650 C C . ASN A 1 84 ? 7.077 -9.890 6.007 1.00 97.50 84 ASN A C 1
ATOM 652 O O . ASN A 1 84 ? 7.120 -8.877 5.306 1.00 97.50 84 ASN A O 1
ATOM 656 N N . CYS A 1 85 ? 6.208 -10.875 5.762 1.00 98.00 85 CYS A N 1
ATOM 657 C CA . CYS A 1 85 ? 5.273 -10.831 4.643 1.00 98.00 85 CYS A CA 1
ATOM 658 C C . CYS A 1 85 ? 4.201 -9.741 4.818 1.00 98.00 85 CYS A C 1
ATOM 660 O O . CYS A 1 85 ? 3.899 -9.048 3.850 1.00 98.00 85 CYS A O 1
ATOM 662 N N . LEU A 1 86 ? 3.708 -9.476 6.036 1.00 98.06 86 LEU A N 1
ATOM 663 C CA . LEU A 1 86 ? 2.837 -8.319 6.310 1.00 98.06 86 LEU A CA 1
ATOM 664 C C . LEU A 1 86 ? 3.518 -7.004 5.897 1.00 98.06 86 LEU A C 1
ATOM 666 O O . LEU A 1 86 ? 2.918 -6.156 5.238 1.00 98.06 86 LEU A O 1
ATOM 670 N N . GLY A 1 87 ? 4.805 -6.868 6.225 1.00 98.00 87 GLY A N 1
ATOM 671 C CA . GLY A 1 87 ? 5.641 -5.735 5.833 1.00 98.00 87 GLY A CA 1
ATOM 672 C C . GLY A 1 87 ? 5.764 -5.502 4.330 1.00 98.00 87 GLY A C 1
ATOM 673 O O . GLY A 1 87 ? 6.000 -4.373 3.890 1.00 98.00 87 GLY A O 1
ATOM 674 N N . SER A 1 88 ? 5.598 -6.553 3.524 1.00 98.12 88 SER A N 1
ATOM 675 C CA . SER A 1 88 ? 5.689 -6.447 2.067 1.00 98.12 88 SER A CA 1
ATOM 676 C C . SER A 1 88 ? 4.558 -5.612 1.464 1.00 98.12 88 SER A C 1
ATOM 678 O O . SER A 1 88 ? 4.710 -5.145 0.341 1.00 98.12 88 SER A O 1
ATOM 680 N N . TYR A 1 89 ? 3.457 -5.375 2.188 1.00 97.81 89 TYR A N 1
ATOM 681 C CA . TYR A 1 89 ? 2.388 -4.480 1.738 1.00 97.81 89 TYR A CA 1
ATOM 682 C C . TYR A 1 89 ? 2.919 -3.073 1.429 1.00 97.81 89 TYR A C 1
ATOM 684 O O . TYR A 1 89 ? 2.651 -2.522 0.368 1.00 97.81 89 TYR A O 1
ATOM 692 N N . ASN A 1 90 ? 3.751 -2.532 2.323 1.00 97.44 90 ASN A N 1
ATOM 693 C CA . ASN A 1 90 ? 4.353 -1.208 2.172 1.00 97.44 90 ASN A CA 1
ATOM 694 C C . ASN A 1 90 ? 5.692 -1.246 1.422 1.00 97.44 90 ASN A C 1
ATOM 696 O O . ASN A 1 90 ? 5.998 -0.369 0.616 1.00 97.44 90 ASN A O 1
ATOM 700 N N . ALA A 1 91 ? 6.511 -2.268 1.680 1.00 96.19 91 ALA A N 1
ATOM 701 C CA . ALA A 1 91 ? 7.881 -2.312 1.182 1.00 96.19 91 ALA A CA 1
ATOM 702 C C . ALA A 1 91 ? 8.066 -3.207 -0.058 1.00 96.19 91 ALA A C 1
ATOM 704 O O . ALA A 1 91 ? 9.143 -3.204 -0.647 1.00 96.19 91 ALA A O 1
ATOM 705 N N . GLY A 1 92 ? 7.065 -3.956 -0.513 1.00 96.56 92 GLY A N 1
ATOM 706 C CA . GLY A 1 92 ? 7.201 -4.903 -1.6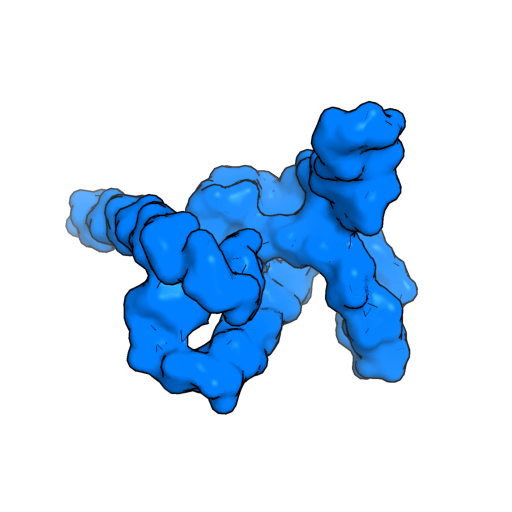24 1.00 96.56 92 GLY A CA 1
ATOM 707 C C . GLY A 1 92 ? 8.200 -6.043 -1.360 1.00 96.56 92 GLY A C 1
ATOM 708 O O . GLY A 1 92 ? 8.615 -6.290 -0.228 1.00 96.56 92 GLY A O 1
ATOM 709 N N . PHE A 1 93 ? 8.594 -6.738 -2.432 1.00 96.62 93 PHE A N 1
ATOM 710 C CA . PHE A 1 93 ? 9.31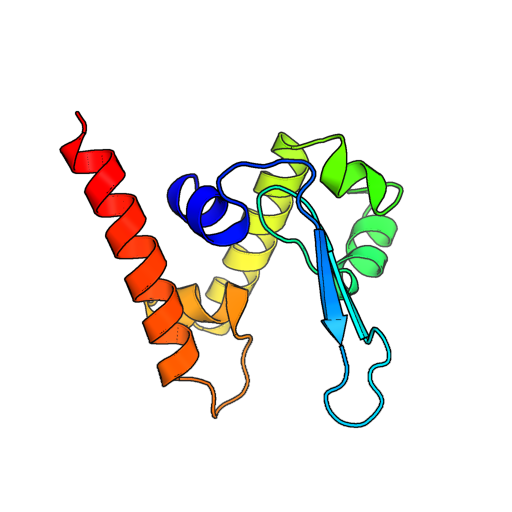8 -8.022 -2.379 1.00 96.62 93 PHE A CA 1
ATOM 711 C C . PHE A 1 93 ? 10.825 -7.957 -2.636 1.00 96.62 93 PHE A C 1
ATOM 713 O O . PHE A 1 93 ? 11.477 -8.995 -2.733 1.00 96.62 93 PHE A O 1
ATOM 720 N N . ARG A 1 94 ? 11.412 -6.764 -2.774 1.00 96.06 94 ARG A N 1
ATOM 721 C CA . ARG A 1 94 ? 12.859 -6.675 -3.011 1.00 96.06 94 ARG A CA 1
ATOM 722 C C . ARG A 1 94 ? 13.639 -7.299 -1.847 1.00 96.06 94 ARG A C 1
ATOM 724 O O . ARG A 1 94 ? 13.323 -7.056 -0.678 1.00 96.06 94 ARG A O 1
ATOM 731 N N . ALA A 1 95 ? 14.671 -8.075 -2.179 1.00 92.38 95 ALA A N 1
ATOM 732 C CA . ALA A 1 95 ? 15.457 -8.835 -1.206 1.00 92.38 95 ALA A CA 1
ATOM 733 C C . ALA A 1 95 ? 16.077 -7.940 -0.117 1.00 92.38 95 ALA A C 1
ATOM 735 O O . ALA A 1 95 ? 16.027 -8.282 1.061 1.00 92.38 95 ALA A O 1
ATOM 736 N N . ASP A 1 96 ? 16.530 -6.740 -0.488 1.00 95.31 96 ASP A N 1
ATOM 737 C CA . ASP A 1 96 ? 17.165 -5.751 0.393 1.00 95.31 96 ASP A CA 1
ATOM 738 C C . ASP A 1 96 ? 16.209 -5.054 1.381 1.00 95.31 96 ASP A C 1
ATOM 740 O O . ASP A 1 96 ? 16.621 -4.177 2.132 1.00 95.31 96 ASP A O 1
ATOM 744 N N . ARG A 1 97 ? 14.921 -5.422 1.403 1.00 96.69 97 ARG A N 1
ATOM 745 C CA . ARG A 1 97 ? 13.894 -4.749 2.218 1.00 96.69 97 ARG A CA 1
ATOM 746 C C . ARG A 1 97 ? 13.451 -5.528 3.450 1.00 96.69 97 ARG A C 1
ATOM 748 O O . ARG A 1 97 ? 12.363 -5.267 3.954 1.00 96.69 97 ARG A O 1
ATOM 755 N N . HIS A 1 98 ? 14.219 -6.514 3.914 1.00 97.25 98 HIS A N 1
ATOM 756 C CA . HIS A 1 98 ? 13.826 -7.320 5.078 1.00 97.25 98 HIS A CA 1
ATOM 757 C C . HIS A 1 98 ? 13.525 -6.444 6.305 1.00 97.25 98 HIS A C 1
ATOM 759 O O . HIS A 1 98 ? 12.411 -6.472 6.821 1.00 97.25 98 HIS A O 1
ATOM 765 N N . GLU A 1 99 ? 14.467 -5.592 6.709 1.00 97.81 99 GLU A N 1
ATOM 766 C CA . GLU A 1 99 ? 14.287 -4.721 7.876 1.00 97.81 99 GLU A CA 1
ATOM 767 C C . GLU A 1 99 ? 13.162 -3.699 7.689 1.00 97.81 99 GLU A C 1
ATOM 769 O O . GLU A 1 99 ? 12.415 -3.414 8.621 1.00 97.81 99 GLU A O 1
ATOM 774 N N . THR A 1 100 ? 13.002 -3.138 6.485 1.00 97.81 100 THR A N 1
ATOM 775 C CA . THR A 1 100 ? 11.913 -2.191 6.197 1.00 97.81 100 THR A CA 1
ATOM 776 C C . THR A 1 100 ? 10.547 -2.852 6.371 1.00 97.81 100 THR A C 1
ATOM 778 O O . THR A 1 100 ? 9.645 -2.250 6.956 1.00 97.81 100 THR A O 1
ATOM 781 N N . ARG A 1 101 ? 10.411 -4.104 5.916 1.00 98.44 101 ARG A N 1
ATOM 782 C CA . ARG A 1 101 ? 9.198 -4.908 6.091 1.00 98.44 101 ARG A CA 1
ATOM 783 C C . ARG A 1 101 ? 8.890 -5.125 7.574 1.00 98.44 101 ARG A C 1
ATOM 785 O O . ARG A 1 101 ? 7.774 -4.852 8.010 1.00 98.44 101 ARG A O 1
ATOM 792 N N . GLU A 1 102 ? 9.877 -5.531 8.367 1.00 98.12 102 GLU A N 1
ATOM 793 C CA . GLU A 1 102 ? 9.675 -5.731 9.808 1.00 98.12 102 GLU A CA 1
ATOM 794 C C . GLU A 1 102 ? 9.354 -4.435 10.551 1.00 98.12 102 GLU A C 1
ATOM 796 O O . GLU A 1 102 ? 8.455 -4.414 11.391 1.00 98.12 102 GLU A O 1
ATOM 801 N N . ARG A 1 103 ? 10.028 -3.326 10.219 1.00 98.38 103 ARG A N 1
ATOM 802 C CA . ARG A 1 103 ? 9.727 -2.005 10.797 1.00 98.38 103 ARG A CA 1
ATOM 803 C C . ARG A 1 103 ? 8.278 -1.606 10.544 1.00 98.38 103 ARG A C 1
ATOM 805 O O . ARG A 1 103 ? 7.614 -1.126 11.463 1.00 98.38 103 ARG A O 1
ATOM 812 N N . TYR A 1 104 ? 7.777 -1.830 9.329 1.00 98.31 104 TYR A N 1
ATOM 813 C CA . TYR A 1 104 ? 6.375 -1.583 9.013 1.00 98.31 104 TYR A CA 1
ATOM 814 C C . TYR A 1 104 ? 5.443 -2.472 9.846 1.00 98.31 104 TYR A C 1
ATOM 816 O O . TYR A 1 104 ? 4.537 -1.954 10.498 1.00 98.31 104 TYR A O 1
ATOM 824 N N . ALA A 1 105 ? 5.682 -3.785 9.880 1.00 98.19 105 ALA A N 1
ATOM 825 C CA . ALA A 1 105 ? 4.847 -4.721 10.632 1.00 98.19 105 ALA A CA 1
ATOM 826 C C . ALA A 1 105 ? 4.813 -4.379 12.136 1.00 98.19 105 ALA A C 1
ATOM 828 O O . ALA A 1 105 ? 3.738 -4.288 12.729 1.00 98.19 105 ALA A O 1
ATOM 829 N N . ASN A 1 106 ? 5.967 -4.045 12.722 1.00 98.25 106 ASN A N 1
ATOM 830 C CA . ASN A 1 106 ? 6.086 -3.572 14.103 1.00 98.25 106 ASN A CA 1
ATOM 831 C C . ASN A 1 106 ? 5.295 -2.280 14.356 1.00 98.25 106 ASN A C 1
ATOM 833 O O . ASN A 1 106 ? 4.676 -2.131 15.409 1.00 98.25 106 ASN A O 1
ATOM 837 N N . ARG A 1 107 ? 5.288 -1.337 13.404 1.00 98.12 107 ARG A N 1
ATOM 838 C CA . ARG A 1 107 ? 4.485 -0.108 13.505 1.00 98.12 107 ARG A CA 1
ATOM 839 C C . ARG A 1 107 ? 2.990 -0.425 13.541 1.00 98.12 107 ARG A C 1
ATOM 841 O O . ARG A 1 107 ? 2.289 0.087 14.409 1.00 98.12 107 ARG A O 1
ATOM 848 N N . ILE A 1 108 ? 2.511 -1.286 12.641 1.00 98.06 108 ILE A N 1
ATOM 849 C CA . ILE A 1 108 ? 1.098 -1.692 12.601 1.00 98.06 108 ILE A CA 1
ATOM 850 C C . ILE A 1 108 ? 0.696 -2.444 13.872 1.00 98.06 108 ILE A C 1
ATOM 852 O O . ILE A 1 108 ? -0.402 -2.233 14.388 1.00 98.06 108 ILE A O 1
ATOM 856 N N . TRP A 1 109 ? 1.587 -3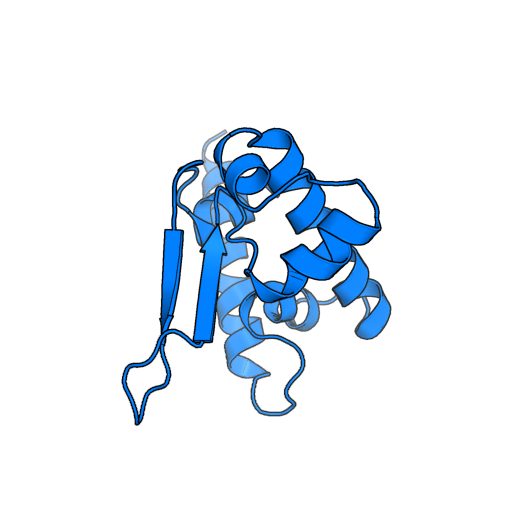.275 14.410 1.00 97.31 109 TRP A N 1
ATOM 857 C CA . TRP A 1 109 ? 1.355 -3.975 15.670 1.00 97.31 109 TRP A CA 1
ATOM 858 C C . TRP A 1 109 ? 1.177 -3.030 16.851 1.00 97.31 109 TRP A C 1
ATOM 860 O O . TRP A 1 109 ? 0.217 -3.174 17.599 1.00 97.31 109 TRP A O 1
ATOM 870 N N . LYS A 1 110 ? 2.035 -2.013 16.978 1.00 97.50 110 LYS A N 1
ATOM 871 C CA . LYS A 1 110 ? 1.900 -0.998 18.034 1.00 97.50 110 LYS A CA 1
ATOM 872 C C . LYS A 1 110 ? 0.549 -0.283 17.963 1.00 97.50 110 LYS A C 1
ATOM 874 O O . LYS A 1 110 ? -0.110 -0.128 18.985 1.00 97.50 110 LYS A O 1
ATOM 879 N N . ILE A 1 111 ? 0.110 0.087 16.757 1.00 97.44 111 ILE A N 1
ATOM 880 C CA . ILE A 1 111 ? -1.215 0.690 16.540 1.00 97.44 111 ILE A CA 1
ATOM 881 C C . ILE A 1 111 ? -2.324 -0.284 16.953 1.00 97.44 111 ILE A C 1
ATOM 883 O O . ILE A 1 111 ? -3.280 0.106 17.615 1.00 97.44 111 ILE A O 1
ATOM 887 N N . TYR A 1 112 ? -2.205 -1.560 16.582 1.00 96.38 112 TYR A N 1
ATOM 888 C CA . TYR A 1 112 ? -3.171 -2.583 16.975 1.00 96.38 112 TYR A CA 1
ATOM 889 C C . TYR A 1 112 ? -3.256 -2.739 18.501 1.00 96.38 112 TYR A C 1
ATOM 891 O O . TYR A 1 112 ? -4.355 -2.731 19.046 1.00 96.38 112 TYR A O 1
ATOM 899 N N . GLN A 1 113 ? -2.123 -2.814 19.202 1.00 96.44 113 GLN A N 1
ATOM 900 C CA . GLN A 1 113 ? -2.098 -2.928 20.664 1.00 96.44 113 GLN A CA 1
ATOM 901 C C . GLN A 1 113 ? -2.771 -1.732 21.348 1.00 96.44 113 GLN A C 1
ATOM 903 O O . GLN A 1 113 ? -3.554 -1.925 22.273 1.00 96.44 113 GLN A O 1
ATOM 908 N N . GLN A 1 114 ? -2.536 -0.511 20.857 1.00 94.00 114 GLN A N 1
ATOM 909 C CA . GLN A 1 114 ? -3.202 0.695 21.363 1.00 94.00 114 GLN A CA 1
ATOM 910 C C . GLN A 1 114 ? -4.724 0.645 21.180 1.00 94.00 114 GLN A C 1
ATOM 912 O O . GLN A 1 114 ? -5.458 1.122 22.035 1.00 94.00 114 GLN A O 1
ATOM 917 N N . GLN A 1 115 ? -5.212 0.040 20.092 1.00 91.38 115 GLN A N 1
ATOM 918 C CA . GLN A 1 115 ? -6.650 -0.138 19.867 1.00 91.38 115 GLN A CA 1
ATOM 919 C C . GLN A 1 115 ? -7.284 -1.174 20.801 1.00 91.38 115 GLN A C 1
ATOM 921 O O . GLN A 1 115 ? -8.457 -1.034 21.133 1.00 91.38 115 GLN A O 1
ATOM 926 N N . GLN A 1 116 ? -6.543 -2.224 21.169 1.00 84.69 116 GLN A N 1
ATOM 927 C CA . GLN A 1 116 ? -7.042 -3.288 22.048 1.00 84.69 116 GLN A CA 1
ATOM 928 C C . GLN A 1 116 ? -6.973 -2.900 23.529 1.00 84.69 116 GLN A C 1
ATOM 930 O O . GLN A 1 116 ? -7.844 -3.289 24.288 1.00 84.69 116 GLN A O 1
ATOM 935 N N . GLY A 1 117 ? -5.970 -2.116 23.939 1.00 67.25 117 GLY A N 1
ATOM 936 C CA . GLY A 1 117 ? -5.861 -1.593 25.308 1.00 67.25 117 GLY A CA 1
ATOM 937 C C . GLY A 1 117 ? -6.735 -0.366 25.596 1.00 67.25 117 GLY A C 1
ATOM 938 O O . GLY A 1 117 ? -6.717 0.137 26.713 1.00 67.25 117 GLY A O 1
ATOM 939 N N . ALA A 1 118 ? -7.461 0.138 24.595 1.00 56.69 118 ALA A N 1
ATOM 940 C CA . ALA A 1 118 ? -8.442 1.216 24.729 1.00 56.69 118 ALA A CA 1
ATOM 941 C C . ALA A 1 118 ? -9.883 0.692 24.924 1.00 56.69 118 ALA A C 1
ATOM 943 O O . ALA A 1 118 ? -10.834 1.446 24.711 1.00 56.69 118 ALA A O 1
ATOM 944 N N . GLN A 1 119 ? -10.035 -0.593 25.264 1.00 43.28 119 GLN A N 1
ATOM 945 C CA . GLN A 1 119 ? -11.301 -1.259 25.587 1.00 43.28 119 GLN A CA 1
ATOM 946 C C . GLN A 1 119 ? -11.314 -1.686 27.049 1.00 43.28 119 GLN A C 1
ATOM 948 O O . GLN A 1 119 ? -10.268 -2.190 27.515 1.00 43.28 119 GLN A O 1
#

Solvent-accessible surface area (backbone atoms only — not comparable to full-atom values): 6418 Å² total; per-residue (Å²): 107,70,34,48,22,41,70,58,31,68,62,31,34,75,36,70,47,75,45,53,40,91,90,76,67,46,76,75,42,40,26,33,5,25,46,40,49,49,49,83,50,46,70,59,37,36,77,70,66,76,35,88,54,75,61,47,30,40,76,32,49,70,56,23,43,51,50,40,51,50,54,45,51,56,43,31,74,74,63,39,92,42,62,52,36,59,7,27,70,83,55,48,84,57,83,92,36,56,66,59,6,38,54,47,34,53,52,33,47,54,47,40,51,56,62,60,71,72,106

Nearest PDB structures (foldseek):
  6tad-assembly1_A  TM=7.578E-01  e=3.525E-02  Bdellovibrio bacteriovorus HD100
  6tab-assembly1_A  TM=7.581E-01  e=5.028E-02  Bdellovibrio bacteriovorus HD100
  6taf-assembly1_A  TM=7.372E-01  e=6.760E-02  Bdellovibrio bacteriovorus HD100

Radius of gyration: 14.6 Å; Cα contacts (8 Å, |Δi|>4): 162; chains: 1; bounding box: 33×32×42 Å